Protein AF-A0A1I6KQX8-F1 (afdb_monomer_lite)

Sequence (143 aa):
MSLDVSRRFLDDGTVLVTILGFWAAVGFLFPPVGQSFATNAGTVMALLYAAIRGVALAEHAAPAYSDPTPKGVLGDNATALFAAGPWLLVAWLVVNLPWVHGEYVGQFLRLVAFAFGWTGVAIVVTYAVGIGVAALRDLGTIE

pLDDT: mean 79.09, std 9.32, range [48.16, 91.81]

Organism: NCBI:txid767519

Radius of gyration: 16.95 Å; chains: 1; bounding box: 42×32×46 Å

Foldseek 3Di:
DPPVVVVVLVVLLVVLLVLLVVLLVQLLVDPDPSVVVSNVVSLVVLLVSLLVLLLVCLVPPDQQFPDLDPVRLVVSLVVLLVSLVVLQVQLVVLQPDPQLPDDNSVSSSNSSSSSSNSSSVSSSSNNSSNNNNNSCVVVVNDD

Secondary structure (DSSP, 8-state):
--HHHHHHHHHHHHHHHHHHHHHHHHHHHSTTHHHHHHHHHHHHHHHHHHHHHHHHHHHHS----S-SSHHHHHHHHHHHHHHHHHHHHHHHHHHTSGGGGSHHHHHHHHHHHHHHHHHHHHHHHHHHHHHHHHHHHHTTS--

Structure (mmCIF, N/CA/C/O backbone):
data_AF-A0A1I6KQX8-F1
#
_entry.id   AF-A0A1I6KQX8-F1
#
loop_
_atom_site.group_PDB
_atom_site.id
_atom_site.type_symbol
_atom_site.label_atom_id
_atom_site.label_alt_id
_atom_site.label_comp_id
_atom_site.label_asym_id
_atom_site.label_entity_id
_atom_site.label_seq_id
_atom_site.pdbx_PDB_ins_code
_atom_site.Cartn_x
_atom_site.Cartn_y
_atom_site.Cartn_z
_atom_site.occupancy
_atom_site.B_iso_or_equiv
_atom_site.auth_seq_id
_atom_site.auth_comp_id
_atom_site.auth_asym_id
_atom_site.auth_atom_id
_atom_site.pdbx_PDB_model_num
ATOM 1 N N . MET A 1 1 ? -5.006 -17.059 10.527 1.00 48.16 1 MET A N 1
ATOM 2 C CA . MET A 1 1 ? -5.819 -16.179 9.657 1.00 48.16 1 MET A CA 1
ATOM 3 C C . MET A 1 1 ? -6.926 -17.021 9.049 1.00 48.16 1 MET A C 1
ATOM 5 O O . MET A 1 1 ? -6.615 -18.115 8.592 1.00 48.16 1 MET A O 1
ATOM 9 N N . SER A 1 2 ? -8.189 -16.586 9.095 1.00 50.78 2 SER A N 1
ATOM 10 C CA . SER A 1 2 ? -9.256 -17.292 8.371 1.00 50.78 2 SER A CA 1
ATOM 11 C C . SER A 1 2 ? -9.050 -17.135 6.858 1.00 50.78 2 SER A C 1
ATOM 13 O O . SER A 1 2 ? -8.453 -16.153 6.412 1.00 50.78 2 SER A O 1
ATOM 15 N N . LEU A 1 3 ? -9.532 -18.097 6.066 1.00 58.47 3 LEU A N 1
ATOM 16 C CA . LEU A 1 3 ? -9.425 -18.072 4.598 1.00 58.47 3 LEU A CA 1
ATOM 17 C C . LEU A 1 3 ? -10.030 -16.795 3.983 1.00 58.47 3 LEU A C 1
ATOM 19 O O . LEU A 1 3 ? -9.531 -16.304 2.972 1.00 58.47 3 LEU A O 1
ATOM 23 N N . ASP A 1 4 ? -11.043 -16.215 4.631 1.00 62.56 4 ASP A N 1
ATOM 24 C CA . ASP A 1 4 ? -11.684 -14.970 4.199 1.00 62.56 4 ASP A CA 1
ATOM 25 C C . ASP A 1 4 ? -10.761 -13.751 4.308 1.00 62.56 4 ASP A C 1
ATOM 27 O O . ASP A 1 4 ? -10.785 -12.878 3.439 1.00 62.56 4 ASP A O 1
ATOM 31 N N . VAL A 1 5 ? -9.907 -13.701 5.337 1.00 63.69 5 VAL A N 1
ATOM 32 C CA . VAL A 1 5 ? -8.928 -12.616 5.516 1.00 63.69 5 VAL A CA 1
ATOM 33 C C . VAL A 1 5 ? -7.842 -12.706 4.450 1.00 63.69 5 VAL A C 1
ATOM 35 O O . VAL A 1 5 ? -7.499 -11.700 3.836 1.00 63.69 5 VAL A O 1
ATOM 38 N N . SER A 1 6 ? -7.346 -13.913 4.164 1.00 66.62 6 SER A N 1
ATOM 39 C CA . SER A 1 6 ? -6.345 -14.124 3.113 1.00 66.62 6 SER A CA 1
ATOM 40 C C . SER A 1 6 ? -6.881 -13.788 1.719 1.00 66.62 6 SER A C 1
ATOM 42 O O . SER A 1 6 ? -6.155 -13.217 0.910 1.00 66.62 6 SER A O 1
ATOM 44 N N . ARG A 1 7 ? -8.153 -14.091 1.435 1.00 73.31 7 ARG A N 1
ATOM 45 C CA . ARG A 1 7 ? -8.782 -13.750 0.153 1.00 73.31 7 ARG A CA 1
ATOM 46 C C . ARG A 1 7 ? -8.958 -12.243 -0.017 1.00 73.31 7 ARG A C 1
ATOM 48 O O . ARG A 1 7 ? -8.521 -11.705 -1.026 1.00 73.31 7 ARG A O 1
ATOM 55 N N . ARG A 1 8 ? -9.498 -11.553 0.995 1.00 71.94 8 ARG A N 1
ATOM 56 C CA . ARG A 1 8 ? -9.627 -10.082 0.983 1.00 71.94 8 ARG A CA 1
ATOM 57 C C . ARG A 1 8 ? -8.274 -9.397 0.830 1.00 71.94 8 ARG A C 1
ATOM 59 O O . ARG A 1 8 ? -8.145 -8.461 0.054 1.00 71.94 8 ARG A O 1
ATOM 66 N N . PHE A 1 9 ? -7.259 -9.913 1.518 1.00 71.38 9 PHE A N 1
ATOM 67 C CA . PHE A 1 9 ? -5.891 -9.427 1.412 1.00 71.38 9 PHE A CA 1
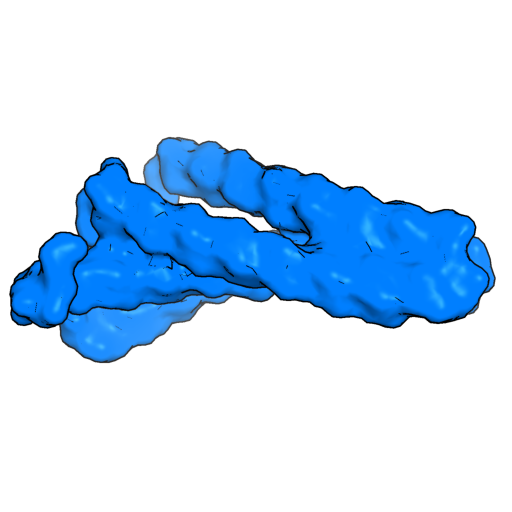ATOM 68 C C . PHE A 1 9 ? -5.337 -9.515 -0.020 1.00 71.38 9 PHE A C 1
ATOM 70 O O . PHE A 1 9 ? -4.713 -8.570 -0.503 1.00 71.38 9 PHE A O 1
ATOM 77 N N . LEU A 1 10 ? -5.575 -10.634 -0.708 1.00 77.50 10 LEU A N 1
ATOM 78 C CA . LEU A 1 10 ? -5.159 -10.813 -2.100 1.00 77.50 10 LEU A CA 1
ATOM 79 C C . LEU A 1 10 ? -5.956 -9.924 -3.058 1.00 77.50 10 LEU A C 1
ATOM 81 O O . LEU A 1 10 ? -5.362 -9.349 -3.970 1.00 77.50 10 LEU A O 1
ATOM 85 N N . ASP A 1 11 ? -7.262 -9.774 -2.842 1.00 82.88 11 ASP A N 1
ATOM 86 C CA . ASP A 1 11 ? -8.120 -8.921 -3.670 1.00 82.88 11 ASP A CA 1
ATOM 87 C C . ASP A 1 11 ? -7.697 -7.445 -3.554 1.00 82.88 11 ASP A C 1
ATOM 89 O O . ASP A 1 11 ? -7.446 -6.786 -4.566 1.00 82.88 11 ASP A O 1
ATOM 93 N N . ASP A 1 12 ? -7.517 -6.943 -2.327 1.00 80.00 12 ASP A N 1
ATOM 94 C CA . ASP A 1 12 ? -7.089 -5.563 -2.074 1.00 80.00 12 ASP A CA 1
ATOM 95 C C . ASP A 1 12 ? -5.666 -5.311 -2.613 1.00 80.00 12 ASP A C 1
ATOM 97 O O . ASP A 1 12 ? -5.412 -4.291 -3.260 1.00 80.00 12 ASP A O 1
ATOM 101 N N . GLY A 1 13 ? -4.748 -6.267 -2.425 1.00 79.19 13 GLY A N 1
ATOM 102 C CA . GLY A 1 13 ? -3.397 -6.201 -2.984 1.00 79.19 13 GLY A CA 1
ATOM 103 C C . GLY A 1 13 ? -3.381 -6.197 -4.515 1.00 79.19 13 GLY A C 1
ATOM 104 O O . GLY A 1 13 ? -2.623 -5.444 -5.122 1.00 79.19 13 GLY A O 1
ATOM 105 N N . THR A 1 14 ? -4.261 -6.968 -5.159 1.00 84.06 14 THR A N 1
ATOM 106 C CA . THR A 1 14 ? -4.373 -7.019 -6.626 1.00 84.06 14 THR A CA 1
ATOM 107 C C . THR A 1 14 ? -4.814 -5.676 -7.201 1.00 84.06 14 THR A C 1
ATOM 109 O O . THR A 1 14 ? -4.240 -5.213 -8.191 1.00 84.06 14 THR A O 1
ATOM 112 N N . VAL A 1 15 ? -5.790 -5.008 -6.576 1.00 86.88 15 VAL A N 1
ATOM 113 C CA . VAL A 1 15 ? -6.238 -3.674 -7.015 1.00 86.88 15 VAL A CA 1
ATOM 114 C C . VAL A 1 15 ? -5.111 -2.653 -6.872 1.00 86.88 15 VAL A C 1
ATOM 116 O O . VAL A 1 15 ? -4.845 -1.898 -7.806 1.00 86.88 15 VAL A O 1
ATOM 119 N N . LEU A 1 16 ? -4.394 -2.671 -5.749 1.00 87.81 16 LEU A N 1
ATOM 120 C CA . LEU A 1 16 ? -3.266 -1.773 -5.494 1.00 87.81 16 LEU A CA 1
ATOM 121 C C . LEU A 1 16 ? -2.115 -1.972 -6.489 1.00 87.81 16 LEU A C 1
ATOM 123 O O . LEU A 1 16 ? -1.638 -0.993 -7.069 1.00 87.81 16 LEU A O 1
ATOM 127 N N . VAL A 1 17 ? -1.728 -3.222 -6.762 1.00 86.81 17 VAL A N 1
ATOM 128 C CA . VAL A 1 17 ? -0.742 -3.543 -7.808 1.00 86.81 17 VAL A CA 1
ATOM 129 C C . VAL A 1 17 ? -1.226 -3.088 -9.174 1.00 86.81 17 VAL A C 1
ATOM 131 O O . VAL A 1 17 ? -0.424 -2.602 -9.963 1.00 86.81 17 VAL A O 1
ATOM 134 N N . THR A 1 18 ? -2.519 -3.211 -9.467 1.00 88.00 18 THR A N 1
ATOM 135 C CA . THR A 1 18 ? -3.081 -2.787 -10.756 1.00 88.00 18 THR A CA 1
ATOM 136 C C . THR A 1 18 ? -3.015 -1.270 -10.916 1.00 88.00 18 THR A C 1
ATOM 138 O O . THR A 1 18 ? -2.565 -0.792 -11.956 1.00 88.00 18 THR A O 1
ATOM 141 N N . ILE A 1 19 ? -3.390 -0.505 -9.883 1.00 87.94 19 ILE A N 1
ATOM 142 C CA . ILE A 1 19 ? -3.279 0.961 -9.878 1.00 87.94 19 ILE A CA 1
ATOM 143 C C . ILE A 1 19 ? -1.819 1.363 -10.097 1.00 87.94 19 ILE A C 1
ATOM 145 O O . ILE A 1 19 ? -1.507 2.109 -11.025 1.00 87.94 19 ILE A O 1
ATOM 149 N N . LEU A 1 20 ? -0.908 0.846 -9.274 1.00 88.94 20 LEU A N 1
ATOM 150 C CA . LEU A 1 20 ? 0.506 1.213 -9.339 1.00 88.94 20 LEU A CA 1
ATOM 151 C C . LEU A 1 20 ? 1.168 0.729 -10.631 1.00 88.94 20 LEU A C 1
ATOM 153 O O . LEU A 1 20 ? 1.969 1.455 -11.208 1.00 88.94 20 LEU A O 1
ATOM 157 N N . GLY A 1 21 ? 0.804 -0.457 -11.115 1.00 85.25 21 GLY A N 1
ATOM 158 C CA . GLY A 1 21 ? 1.278 -1.038 -12.366 1.00 85.25 21 GLY A CA 1
ATOM 159 C C . GLY A 1 21 ? 0.830 -0.243 -13.589 1.00 85.25 21 GLY A C 1
ATOM 160 O O . GLY A 1 21 ? 1.639 0.001 -14.481 1.00 85.25 21 GLY A O 1
ATOM 161 N N . PHE A 1 22 ? -0.418 0.236 -13.608 1.00 89.44 22 PHE A N 1
ATOM 162 C CA . PHE A 1 22 ? -0.914 1.131 -14.655 1.00 89.44 22 PHE A CA 1
ATOM 163 C C . PHE A 1 22 ? -0.070 2.407 -14.731 1.00 89.44 22 PHE A C 1
ATOM 165 O O . PHE A 1 22 ? 0.449 2.754 -15.791 1.00 89.44 22 PHE A O 1
ATOM 172 N N . TRP A 1 23 ? 0.137 3.076 -13.597 1.00 87.88 23 TRP A N 1
ATOM 173 C CA . TRP A 1 23 ? 0.926 4.306 -13.556 1.00 87.88 23 TRP A CA 1
ATOM 174 C C . TRP A 1 23 ? 2.412 4.069 -13.829 1.00 87.88 23 TRP A C 1
ATOM 176 O O . TRP A 1 23 ? 3.053 4.871 -14.504 1.00 87.88 23 TRP A O 1
ATOM 186 N N . ALA A 1 24 ? 2.958 2.943 -13.382 1.00 85.12 24 ALA A N 1
ATOM 187 C CA . ALA A 1 24 ? 4.306 2.522 -13.725 1.00 85.12 24 ALA A CA 1
ATOM 188 C C . ALA A 1 24 ? 4.467 2.319 -15.242 1.00 85.12 24 ALA A C 1
ATOM 190 O O . ALA A 1 24 ? 5.452 2.781 -15.817 1.00 85.12 24 ALA A O 1
ATOM 191 N N . ALA A 1 25 ? 3.484 1.707 -15.911 1.00 85.44 25 ALA A N 1
ATOM 192 C CA . ALA A 1 25 ? 3.478 1.543 -17.363 1.00 85.44 25 ALA A CA 1
ATOM 193 C C . ALA A 1 25 ? 3.389 2.890 -18.096 1.00 85.44 25 ALA A C 1
ATOM 195 O O . ALA A 1 25 ? 4.133 3.114 -19.048 1.00 85.44 25 ALA A O 1
ATOM 196 N N . VAL A 1 26 ? 2.553 3.823 -17.624 1.00 84.38 26 VAL A N 1
ATOM 197 C CA . VAL A 1 26 ? 2.516 5.199 -18.152 1.00 84.38 26 VAL A CA 1
ATOM 198 C C . VAL A 1 26 ? 3.888 5.865 -17.999 1.00 84.38 26 VAL A C 1
ATOM 200 O O . VAL A 1 26 ? 4.415 6.426 -18.955 1.00 84.38 26 VAL A O 1
ATOM 203 N N . GLY A 1 27 ? 4.518 5.748 -16.829 1.00 82.94 27 GLY A N 1
ATOM 204 C CA . GLY A 1 27 ? 5.852 6.299 -16.593 1.00 82.94 27 GLY A CA 1
ATOM 205 C C . GLY A 1 27 ? 6.936 5.698 -17.493 1.00 82.94 27 GLY A C 1
ATOM 206 O O . GLY A 1 27 ? 7.847 6.412 -17.904 1.00 82.94 27 GLY A O 1
ATOM 207 N N . PHE A 1 28 ? 6.820 4.410 -17.832 1.00 82.31 28 PHE A N 1
ATOM 208 C CA . PHE A 1 28 ? 7.722 3.716 -18.754 1.00 82.31 28 PHE A CA 1
ATOM 209 C C . PHE A 1 28 ? 7.561 4.177 -20.206 1.00 82.31 28 PHE A C 1
ATOM 211 O O . PHE A 1 28 ? 8.549 4.334 -20.916 1.00 82.31 28 PHE A O 1
ATOM 218 N N . LEU A 1 29 ? 6.321 4.391 -20.652 1.00 84.69 29 LEU A N 1
ATOM 219 C CA . LEU A 1 29 ? 6.015 4.751 -22.038 1.00 84.69 29 LEU A CA 1
ATOM 220 C C . LEU A 1 29 ? 6.311 6.226 -22.358 1.00 84.69 29 LEU A C 1
ATOM 222 O O . LEU A 1 29 ? 6.477 6.561 -23.529 1.00 84.69 29 LEU A O 1
ATOM 226 N N . PHE A 1 30 ? 6.403 7.099 -21.346 1.00 82.19 30 PHE A N 1
ATOM 227 C CA . PHE A 1 30 ? 6.572 8.549 -21.529 1.00 82.19 30 PHE A CA 1
ATOM 228 C C . PHE A 1 30 ? 7.743 9.168 -20.720 1.00 82.19 30 PHE A C 1
ATOM 230 O O . PHE A 1 30 ? 7.523 10.058 -19.891 1.00 82.19 30 PHE A O 1
ATOM 237 N N . PRO A 1 31 ? 9.007 8.755 -20.932 1.00 74.00 31 PRO A N 1
ATOM 238 C CA . PRO A 1 31 ? 10.160 9.342 -20.241 1.00 74.00 31 PRO A CA 1
ATOM 239 C C . PRO A 1 31 ? 10.558 10.722 -20.817 1.00 74.00 31 PRO A C 1
ATOM 241 O O . PRO A 1 31 ? 10.359 10.961 -22.008 1.00 74.00 31 PRO A O 1
ATOM 244 N N . PRO A 1 32 ? 11.161 11.647 -20.030 1.00 64.56 32 PRO A N 1
ATOM 245 C CA . PRO A 1 32 ? 11.473 11.571 -18.594 1.00 64.56 32 PRO A CA 1
ATOM 246 C C . PRO A 1 32 ? 10.454 12.283 -17.677 1.00 64.56 32 PRO A C 1
ATOM 248 O O . PRO A 1 32 ? 10.383 11.981 -16.488 1.00 64.56 32 PRO A O 1
ATOM 251 N N . VAL A 1 33 ? 9.641 13.211 -18.200 1.00 61.72 33 VAL A N 1
ATOM 252 C CA . VAL A 1 33 ? 8.667 13.985 -17.394 1.00 61.72 33 VAL A CA 1
ATOM 253 C C . VAL A 1 33 ? 7.482 13.116 -16.962 1.00 61.72 33 VAL A C 1
ATOM 255 O O . VAL A 1 33 ? 6.990 13.246 -15.839 1.00 61.72 33 VAL A O 1
ATOM 258 N N . GLY A 1 34 ? 7.061 12.180 -17.818 1.00 62.69 34 GLY A N 1
ATOM 259 C CA . GLY A 1 34 ? 5.971 11.259 -17.512 1.00 62.69 34 GLY A CA 1
ATOM 260 C C . GLY A 1 34 ? 6.328 10.259 -16.418 1.00 62.69 34 GLY A C 1
ATOM 261 O O . GLY A 1 34 ? 5.430 9.840 -15.702 1.00 62.69 34 GLY A O 1
ATOM 262 N N . GLN A 1 35 ? 7.610 9.937 -16.204 1.00 72.31 35 GLN A N 1
ATOM 263 C CA . GLN A 1 35 ? 8.005 8.971 -15.178 1.00 72.31 35 GLN A CA 1
ATOM 264 C C . GLN A 1 35 ? 7.753 9.500 -13.762 1.00 72.31 35 GLN A C 1
ATOM 266 O O . GLN A 1 35 ? 7.044 8.852 -12.998 1.00 72.31 35 GLN A O 1
ATOM 271 N N . SER A 1 36 ? 8.274 10.684 -13.424 1.00 77.50 36 SER A N 1
ATOM 272 C CA . SER A 1 36 ? 8.079 11.283 -12.093 1.00 77.50 36 SER A CA 1
ATOM 273 C C . SER A 1 36 ? 6.628 11.688 -11.839 1.00 77.50 36 SER A C 1
ATOM 275 O O . SER A 1 36 ? 6.121 11.525 -10.732 1.00 77.50 36 SER A O 1
ATOM 277 N N . PHE A 1 37 ? 5.938 12.213 -12.856 1.00 83.31 37 PHE A N 1
ATOM 278 C CA . PHE A 1 37 ? 4.520 12.542 -12.727 1.00 83.31 37 PHE A CA 1
ATOM 279 C C . PHE A 1 37 ? 3.677 11.284 -12.493 1.00 83.31 37 PHE A C 1
ATOM 281 O O . PHE A 1 37 ? 2.871 11.257 -11.564 1.00 83.31 37 PHE A O 1
ATOM 288 N N . ALA A 1 38 ? 3.885 10.232 -13.291 1.00 84.00 38 ALA A N 1
ATOM 289 C CA . ALA A 1 38 ? 3.085 9.019 -13.208 1.00 84.00 38 ALA A CA 1
ATOM 290 C C . ALA A 1 38 ? 3.321 8.254 -11.901 1.00 84.00 38 ALA A C 1
ATOM 292 O O . ALA A 1 38 ? 2.353 7.832 -11.274 1.00 84.00 38 ALA A O 1
ATOM 293 N N . THR A 1 39 ? 4.566 8.121 -11.431 1.00 82.44 39 THR A N 1
ATOM 294 C CA . THR A 1 39 ? 4.841 7.460 -10.143 1.00 82.44 39 THR A CA 1
ATOM 295 C C . THR A 1 39 ? 4.230 8.226 -8.970 1.00 82.44 39 THR A C 1
ATOM 297 O O . THR A 1 39 ? 3.628 7.605 -8.092 1.00 82.44 39 THR A O 1
ATOM 300 N N . ASN A 1 40 ? 4.291 9.561 -8.972 1.00 86.88 40 ASN A N 1
ATOM 301 C CA . ASN A 1 40 ? 3.655 10.385 -7.942 1.00 86.88 40 ASN A CA 1
ATOM 302 C C . ASN A 1 40 ? 2.125 10.274 -7.982 1.00 86.88 40 ASN A C 1
ATOM 304 O O . ASN A 1 40 ? 1.505 10.004 -6.954 1.00 86.88 40 ASN A O 1
ATOM 308 N N . ALA A 1 41 ? 1.516 10.430 -9.161 1.00 86.62 41 ALA A N 1
ATOM 309 C CA . ALA A 1 41 ? 0.070 10.315 -9.334 1.00 86.62 41 ALA A CA 1
ATOM 310 C C . ALA A 1 41 ? -0.433 8.926 -8.917 1.00 86.62 41 ALA A C 1
ATOM 312 O O . ALA A 1 41 ? -1.404 8.816 -8.168 1.00 86.62 41 ALA A O 1
ATOM 313 N N . GLY A 1 42 ? 0.272 7.869 -9.327 1.00 87.44 42 GLY A N 1
ATOM 314 C CA . GLY A 1 42 ? -0.055 6.499 -8.949 1.00 87.44 42 GLY A CA 1
ATOM 315 C C . GLY A 1 42 ? 0.079 6.230 -7.461 1.00 87.44 42 GLY A C 1
ATOM 316 O O . GLY A 1 42 ? -0.797 5.584 -6.891 1.00 87.44 42 GLY A O 1
ATOM 317 N N . THR A 1 43 ? 1.106 6.782 -6.813 1.00 89.31 43 THR A N 1
ATOM 318 C CA . THR A 1 43 ? 1.262 6.687 -5.354 1.00 89.31 43 THR A CA 1
ATOM 319 C C . THR A 1 43 ? 0.095 7.355 -4.636 1.00 89.31 43 THR A C 1
ATOM 321 O O . THR A 1 43 ? -0.521 6.744 -3.767 1.00 89.31 43 THR A O 1
ATOM 324 N N . VAL A 1 44 ? -0.263 8.583 -5.026 1.00 91.81 44 VAL A N 1
ATOM 325 C CA . VAL A 1 44 ? -1.382 9.317 -4.416 1.00 91.81 44 VAL A CA 1
ATOM 326 C C . VAL A 1 44 ? -2.697 8.567 -4.615 1.00 91.81 44 VAL A C 1
ATOM 328 O O . VAL A 1 44 ? -3.433 8.375 -3.651 1.00 91.81 44 VAL A O 1
ATOM 331 N N . MET A 1 45 ? -2.979 8.081 -5.827 1.00 90.06 45 MET A N 1
ATOM 332 C CA . MET A 1 45 ? -4.193 7.305 -6.099 1.00 90.06 45 MET A CA 1
ATOM 333 C C . MET A 1 45 ? -4.248 6.005 -5.290 1.00 90.06 45 MET A C 1
ATOM 335 O O . MET A 1 45 ? -5.297 5.674 -4.743 1.00 90.06 45 MET A O 1
ATOM 339 N N . ALA A 1 46 ? -3.133 5.277 -5.187 1.00 90.88 46 ALA A N 1
ATOM 340 C CA . ALA A 1 46 ? -3.061 4.037 -4.419 1.00 90.88 46 ALA A CA 1
ATOM 341 C C . ALA A 1 46 ? -3.279 4.280 -2.919 1.00 90.88 46 ALA A C 1
ATOM 343 O O . ALA A 1 46 ? -4.015 3.533 -2.278 1.00 90.88 46 ALA A O 1
ATOM 344 N N . LEU A 1 47 ? -2.694 5.346 -2.367 1.00 91.38 47 LEU A N 1
ATOM 345 C CA . LEU A 1 47 ? -2.880 5.723 -0.965 1.00 91.38 47 LEU A CA 1
ATOM 346 C C . LEU A 1 47 ? -4.304 6.209 -0.676 1.00 91.38 47 LEU A C 1
ATOM 348 O O . LEU A 1 47 ? -4.865 5.852 0.357 1.00 91.38 47 LEU A O 1
ATOM 352 N N . LEU A 1 48 ? -4.911 6.977 -1.585 1.00 91.19 48 LEU A N 1
ATOM 353 C CA . LEU A 1 48 ? -6.314 7.384 -1.471 1.00 91.19 48 LEU A CA 1
ATOM 354 C C . LEU A 1 48 ? -7.249 6.175 -1.520 1.00 91.19 48 LEU A C 1
ATOM 356 O O . LEU A 1 48 ? -8.135 6.059 -0.676 1.00 91.19 48 LEU A O 1
ATOM 360 N N . TYR A 1 49 ? -7.024 5.254 -2.462 1.00 91.56 49 TYR A N 1
ATOM 361 C CA . TYR A 1 49 ? -7.771 4.001 -2.531 1.00 91.56 49 TYR A CA 1
ATOM 362 C C . TYR A 1 49 ? -7.628 3.206 -1.230 1.00 91.56 49 TYR A C 1
ATOM 364 O O . TYR A 1 49 ? -8.635 2.805 -0.655 1.00 91.56 49 TYR A O 1
ATOM 372 N N . ALA A 1 50 ? -6.401 3.037 -0.730 1.00 89.94 50 ALA A N 1
ATOM 373 C CA . ALA A 1 50 ? -6.129 2.351 0.528 1.00 89.94 50 ALA A CA 1
ATOM 374 C C . ALA A 1 50 ? -6.854 2.993 1.716 1.00 89.94 50 ALA A C 1
ATOM 376 O O . ALA A 1 50 ? -7.478 2.290 2.507 1.00 89.94 50 ALA A O 1
ATOM 377 N N . ALA A 1 51 ? -6.820 4.322 1.828 1.00 89.50 51 ALA A N 1
ATOM 378 C CA . ALA A 1 51 ? -7.507 5.039 2.895 1.00 89.50 51 ALA A CA 1
ATOM 379 C C . ALA A 1 51 ? -9.027 4.830 2.826 1.00 89.50 51 ALA A C 1
ATOM 381 O O . ALA A 1 51 ? -9.625 4.396 3.806 1.00 89.50 51 ALA A O 1
ATOM 382 N N . ILE A 1 52 ? -9.645 5.060 1.662 1.00 88.88 52 ILE A N 1
ATOM 383 C CA . ILE A 1 52 ? -11.094 4.876 1.458 1.00 88.88 52 ILE A CA 1
ATOM 384 C C . ILE A 1 52 ? -11.497 3.425 1.730 1.00 88.88 52 ILE A C 1
ATOM 386 O O . ILE A 1 52 ? -12.490 3.164 2.409 1.00 88.88 52 ILE A O 1
ATOM 390 N N . ARG A 1 53 ? -10.707 2.469 1.237 1.00 87.56 53 ARG A N 1
ATOM 391 C CA . ARG A 1 53 ? -10.933 1.044 1.464 1.00 87.56 53 ARG A CA 1
ATOM 392 C C . ARG A 1 53 ? -10.820 0.688 2.942 1.00 87.56 53 ARG A C 1
ATOM 394 O O . ARG A 1 53 ? -11.641 -0.083 3.423 1.00 87.56 53 ARG A O 1
ATOM 401 N N . GLY A 1 54 ? -9.857 1.267 3.655 1.00 84.31 54 GLY A N 1
ATOM 402 C CA . GLY A 1 54 ? -9.709 1.120 5.100 1.00 84.31 54 GLY A CA 1
ATOM 403 C C . GLY A 1 54 ? -10.950 1.590 5.854 1.00 84.31 54 GLY A C 1
ATOM 404 O O . GLY A 1 54 ? -11.480 0.841 6.670 1.00 84.31 54 GLY A O 1
ATOM 405 N N . VAL A 1 55 ? -11.477 2.774 5.518 1.00 85.38 55 VAL A N 1
ATOM 406 C CA . VAL A 1 55 ? -12.738 3.283 6.095 1.00 85.38 55 VAL A CA 1
ATOM 407 C C . VAL A 1 55 ? -13.896 2.319 5.813 1.00 85.38 55 VAL A C 1
ATOM 409 O O . VAL A 1 55 ? -14.606 1.924 6.732 1.00 85.38 55 VAL A O 1
ATOM 412 N N . ALA A 1 56 ? -14.055 1.869 4.565 1.00 84.62 56 ALA A N 1
ATOM 413 C CA . ALA A 1 56 ? -15.123 0.938 4.191 1.00 84.62 56 ALA A CA 1
ATOM 414 C C . ALA A 1 56 ? -15.004 -0.427 4.898 1.00 84.62 56 ALA A C 1
ATOM 416 O O . ALA A 1 56 ? -16.006 -1.054 5.239 1.00 84.62 56 ALA A O 1
ATOM 417 N N . LEU A 1 57 ? -13.780 -0.904 5.145 1.00 78.69 57 LEU A N 1
ATOM 418 C CA . LEU A 1 57 ? -13.550 -2.119 5.925 1.00 78.69 57 LEU A CA 1
ATOM 419 C C . LEU 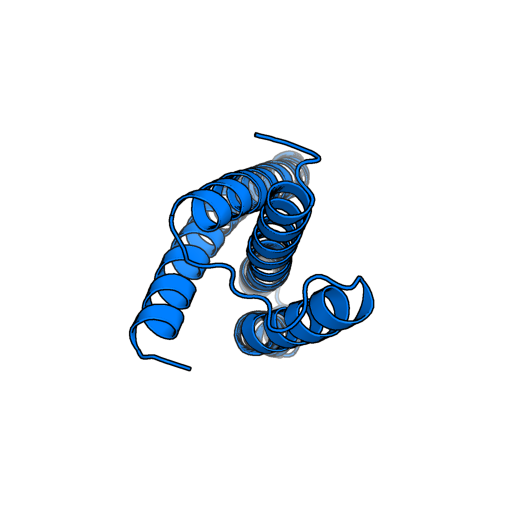A 1 57 ? -13.997 -1.943 7.378 1.00 78.69 57 LEU A C 1
ATOM 421 O O . LEU A 1 57 ? -14.597 -2.868 7.918 1.00 78.69 57 LEU A O 1
ATOM 425 N N . ALA A 1 58 ? -13.773 -0.772 7.979 1.00 76.94 58 ALA A N 1
ATOM 426 C CA . ALA A 1 58 ? -14.256 -0.467 9.326 1.00 76.94 58 ALA A CA 1
ATOM 427 C C . ALA A 1 58 ? -15.792 -0.438 9.420 1.00 76.94 58 ALA A C 1
ATOM 429 O O . ALA A 1 58 ? -16.350 -0.724 10.474 1.00 76.94 58 ALA A O 1
ATOM 430 N N . GLU A 1 59 ? -16.491 -0.121 8.325 1.00 72.00 59 GLU A N 1
ATOM 431 C CA . GLU A 1 59 ? -17.957 -0.123 8.281 1.00 72.00 59 GLU A CA 1
ATOM 432 C C . GLU A 1 59 ? -18.572 -1.521 8.186 1.00 72.00 59 GLU A C 1
ATOM 434 O O . GLU A 1 59 ? -19.723 -1.706 8.575 1.00 72.00 59 GLU A O 1
ATOM 439 N N . HIS A 1 60 ? -17.880 -2.480 7.569 1.00 66.38 60 HIS A N 1
ATOM 440 C CA . HIS A 1 60 ? -18.487 -3.751 7.139 1.00 66.38 60 HIS A CA 1
ATOM 441 C C . HIS A 1 60 ? -17.804 -4.992 7.728 1.00 66.38 60 HIS A C 1
ATOM 443 O O . HIS A 1 60 ? -18.290 -6.112 7.547 1.00 66.38 60 HIS A O 1
ATOM 449 N N . ALA A 1 61 ? -16.668 -4.832 8.405 1.00 59.84 61 ALA A N 1
ATOM 450 C CA . ALA A 1 61 ? -16.005 -5.893 9.146 1.00 59.84 61 ALA A CA 1
ATOM 451 C C . ALA A 1 61 ? -16.157 -5.642 10.650 1.00 59.84 61 ALA 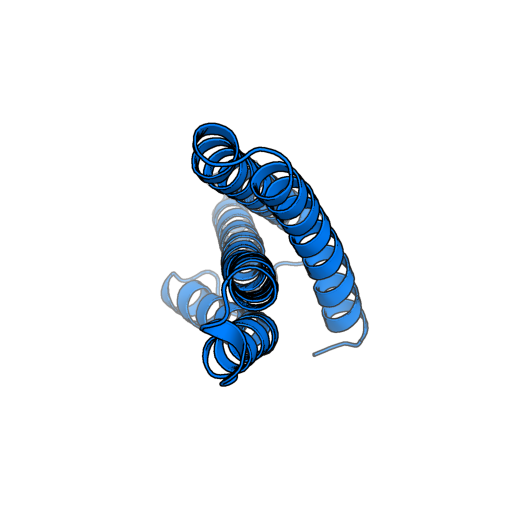A C 1
ATOM 453 O O . ALA A 1 61 ? -15.995 -4.518 11.113 1.00 59.84 61 ALA A O 1
ATOM 454 N N . ALA A 1 62 ? -16.449 -6.701 11.413 1.00 54.66 62 ALA A N 1
ATOM 455 C CA . ALA A 1 62 ? -16.358 -6.654 12.872 1.00 54.66 62 ALA A CA 1
ATOM 456 C C . ALA A 1 62 ? -14.967 -6.132 13.286 1.00 54.66 62 ALA A C 1
ATOM 458 O O . ALA A 1 62 ? -13.999 -6.442 12.578 1.00 54.66 62 ALA A O 1
ATOM 459 N N . PRO A 1 63 ? -14.853 -5.356 14.384 1.00 53.00 63 PRO A N 1
ATOM 460 C CA . PRO A 1 63 ? -13.615 -4.680 14.751 1.00 53.00 63 PRO A CA 1
ATOM 461 C C . PRO A 1 63 ? -12.458 -5.678 14.778 1.00 53.00 63 PRO A C 1
ATOM 463 O O . PRO A 1 63 ? -12.435 -6.628 15.557 1.00 53.00 63 PRO A O 1
ATOM 466 N N . ALA A 1 64 ? -11.513 -5.478 13.859 1.00 58.31 64 ALA A N 1
ATOM 467 C CA . ALA A 1 64 ? -10.339 -6.325 13.690 1.00 58.31 64 ALA A CA 1
ATOM 468 C C . ALA A 1 64 ? -9.209 -5.931 14.654 1.00 58.31 64 ALA A C 1
ATOM 470 O O . ALA A 1 64 ? -8.039 -6.133 14.334 1.00 58.31 64 ALA A O 1
ATOM 471 N N . TYR A 1 65 ? -9.552 -5.338 15.800 1.00 63.97 65 TYR A N 1
ATOM 472 C CA . TYR A 1 65 ? -8.612 -5.107 16.884 1.00 63.97 65 TYR A CA 1
ATOM 473 C C . TYR A 1 65 ? -8.996 -5.923 18.106 1.00 63.97 65 TYR A C 1
ATOM 475 O O . TYR A 1 65 ? -10.165 -6.090 18.452 1.00 63.97 65 TYR A O 1
ATOM 483 N N . SER A 1 66 ? -7.965 -6.442 18.749 1.00 66.81 66 SER A N 1
ATOM 484 C CA . SER A 1 66 ? -8.061 -7.240 19.964 1.00 66.81 66 SER A CA 1
ATOM 485 C C . SER A 1 66 ? -8.319 -6.383 21.206 1.00 66.81 66 SER A C 1
ATOM 487 O O . SER A 1 66 ? -8.956 -6.852 22.148 1.00 66.81 66 SER A O 1
ATOM 489 N N . ASP A 1 67 ? -7.853 -5.131 21.197 1.00 70.94 67 ASP A N 1
ATOM 490 C CA . ASP A 1 67 ? -8.003 -4.169 22.288 1.00 70.94 67 ASP A CA 1
ATOM 491 C C . ASP A 1 67 ? -8.099 -2.725 21.729 1.00 70.94 67 ASP A C 1
ATOM 493 O O . ASP A 1 67 ? -7.199 -2.305 20.995 1.00 70.94 67 ASP A O 1
ATOM 497 N N . PRO A 1 68 ? -9.158 -1.951 22.058 1.00 68.31 68 PRO A N 1
ATOM 498 C CA . PRO A 1 68 ? -9.325 -0.562 21.614 1.00 68.31 68 PRO A CA 1
ATOM 499 C C . PRO A 1 68 ? -8.321 0.421 22.236 1.00 68.31 68 PRO A C 1
ATOM 501 O O . PRO A 1 68 ? -8.317 1.603 21.884 1.00 68.31 68 PRO A O 1
ATOM 504 N N . THR A 1 69 ? -7.464 -0.004 23.172 1.00 75.25 69 THR A N 1
ATOM 505 C CA . THR A 1 69 ? -6.399 0.873 23.668 1.00 75.25 69 THR A CA 1
ATOM 506 C C . THR A 1 69 ? -5.389 1.212 22.561 1.00 75.25 69 THR A C 1
ATOM 508 O O . THR A 1 69 ? -5.136 0.400 21.668 1.00 75.25 69 THR A O 1
ATOM 511 N N . PRO A 1 70 ? -4.694 2.368 22.643 1.00 71.31 70 PRO A N 1
ATOM 512 C CA . PRO A 1 70 ? -3.636 2.711 21.690 1.00 71.31 70 PRO A CA 1
ATOM 513 C C . PRO A 1 70 ? -2.559 1.626 21.548 1.00 71.31 70 PRO A C 1
ATOM 515 O O . PRO A 1 70 ? -1.972 1.476 20.480 1.00 71.31 70 PRO A O 1
ATOM 518 N N . LYS A 1 71 ? -2.301 0.854 22.615 1.00 73.38 71 LYS A N 1
ATOM 519 C CA . LYS A 1 71 ? -1.344 -0.261 22.601 1.00 73.38 71 LYS A CA 1
ATOM 520 C C . LYS A 1 71 ? -1.867 -1.463 21.812 1.00 73.38 71 LYS A C 1
ATOM 522 O O . LYS A 1 71 ? -1.090 -2.036 21.054 1.00 73.38 71 LYS A O 1
ATOM 527 N N . GLY A 1 72 ? -3.145 -1.813 21.970 1.00 70.44 72 GLY A N 1
ATOM 528 C CA . GLY A 1 72 ? -3.799 -2.865 21.187 1.00 70.44 72 GLY A CA 1
ATOM 529 C C . GLY A 1 72 ? -3.800 -2.538 19.697 1.00 70.44 72 GLY A C 1
ATOM 530 O O . GLY A 1 72 ? -3.274 -3.302 18.892 1.00 70.44 72 GLY A O 1
ATOM 531 N N . VAL A 1 73 ? -4.223 -1.319 19.356 1.00 70.12 73 VAL A N 1
ATOM 532 C CA . VAL A 1 73 ? -4.188 -0.784 17.984 1.00 70.12 73 VAL A CA 1
ATOM 533 C C . VAL A 1 73 ? -2.776 -0.823 17.384 1.00 70.12 73 VAL A C 1
ATOM 535 O O . VAL A 1 73 ? -2.600 -1.198 16.226 1.00 70.12 73 VAL A O 1
ATOM 538 N N . LEU A 1 74 ? -1.743 -0.477 18.161 1.00 73.56 74 LEU A N 1
ATOM 539 C CA . LEU A 1 74 ? -0.342 -0.582 17.731 1.00 73.56 74 LEU A CA 1
ATOM 540 C C . LEU A 1 74 ? 0.094 -2.033 17.472 1.00 73.56 74 LEU A C 1
ATOM 542 O O . LEU A 1 74 ? 0.807 -2.283 16.499 1.00 73.56 74 LEU A O 1
ATOM 546 N N . GLY A 1 75 ? -0.328 -2.982 18.311 1.00 74.44 75 GLY A N 1
ATOM 547 C CA . GLY A 1 75 ? -0.040 -4.409 18.134 1.00 74.44 75 GLY A CA 1
ATOM 548 C C . GLY A 1 75 ? -0.699 -4.994 16.882 1.00 74.44 75 GLY A C 1
ATOM 549 O O . GLY A 1 75 ? -0.060 -5.710 16.108 1.00 74.44 75 GLY A O 1
ATOM 550 N N . ASP A 1 76 ? -1.946 -4.618 16.621 1.00 72.62 76 ASP A N 1
ATOM 551 C CA . ASP A 1 76 ? -2.688 -5.085 15.449 1.00 72.62 76 ASP A CA 1
ATOM 552 C C . ASP A 1 76 ? -2.171 -4.425 14.154 1.00 72.62 76 ASP A C 1
ATOM 554 O O . ASP A 1 76 ? -2.019 -5.091 13.125 1.00 72.62 76 ASP A O 1
ATOM 558 N N . ASN A 1 77 ? -1.724 -3.166 14.220 1.00 72.56 77 ASN A N 1
ATOM 559 C CA . ASN A 1 77 ? -0.992 -2.513 13.128 1.00 72.56 77 ASN A CA 1
ATOM 560 C C . ASN A 1 77 ? 0.365 -3.170 12.836 1.00 72.56 77 ASN A C 1
ATOM 562 O O . ASN A 1 77 ? 0.761 -3.278 11.673 1.00 72.56 77 ASN A O 1
ATOM 566 N N . ALA A 1 78 ? 1.076 -3.662 13.854 1.00 75.06 78 ALA A N 1
ATOM 567 C CA . ALA A 1 78 ? 2.296 -4.439 13.635 1.00 75.06 78 ALA A CA 1
ATOM 568 C C . ALA A 1 78 ? 2.001 -5.749 12.879 1.00 75.06 78 ALA A C 1
ATOM 570 O O . ALA A 1 78 ? 2.796 -6.181 12.044 1.00 75.06 78 ALA A O 1
ATOM 571 N N . THR A 1 79 ? 0.825 -6.342 13.091 1.00 73.88 79 THR A N 1
ATOM 572 C CA . THR A 1 79 ? 0.364 -7.519 12.339 1.00 73.88 79 THR A CA 1
ATOM 573 C C . THR A 1 79 ? 0.048 -7.179 10.879 1.00 73.88 79 THR A C 1
ATOM 575 O O . THR A 1 79 ? 0.395 -7.946 9.978 1.00 73.88 79 THR A O 1
ATOM 578 N N . ALA A 1 80 ? -0.519 -6.002 10.601 1.00 69.69 80 ALA A N 1
ATOM 579 C CA . ALA A 1 80 ? -0.676 -5.511 9.229 1.00 69.69 80 ALA A CA 1
ATOM 580 C C . ALA A 1 80 ? 0.678 -5.334 8.513 1.00 69.69 80 ALA A C 1
ATOM 582 O O . ALA A 1 80 ? 0.788 -5.587 7.311 1.00 69.69 80 ALA A O 1
ATOM 583 N N . LEU A 1 81 ? 1.735 -4.986 9.255 1.00 72.56 81 LEU A N 1
ATOM 584 C CA . LEU A 1 81 ? 3.102 -4.928 8.734 1.00 72.56 81 LEU A CA 1
ATOM 585 C C . LEU A 1 81 ? 3.602 -6.307 8.271 1.00 72.56 81 LEU A C 1
ATOM 587 O O . LEU A 1 81 ? 4.227 -6.417 7.217 1.00 72.56 81 LEU A O 1
ATOM 591 N N . PHE A 1 82 ? 3.279 -7.371 9.015 1.00 74.62 82 PHE A N 1
ATOM 592 C CA . PHE A 1 82 ? 3.559 -8.746 8.588 1.00 74.62 82 PHE A CA 1
ATOM 593 C C . PHE A 1 82 ? 2.795 -9.114 7.318 1.00 74.62 82 PHE A C 1
ATOM 595 O O . PHE A 1 82 ? 3.356 -9.757 6.431 1.00 74.62 82 PHE A O 1
ATOM 602 N N . ALA A 1 83 ? 1.543 -8.669 7.201 1.00 69.31 83 ALA A N 1
ATOM 603 C CA . ALA A 1 83 ? 0.746 -8.889 6.005 1.00 69.31 83 ALA A CA 1
ATOM 604 C C . ALA A 1 83 ? 1.370 -8.191 4.783 1.00 69.31 83 ALA A C 1
ATOM 606 O O . ALA A 1 83 ? 1.414 -8.775 3.710 1.00 69.31 83 ALA A O 1
ATOM 607 N N . ALA A 1 84 ? 1.964 -7.005 4.934 1.00 79.19 84 ALA A N 1
ATOM 608 C CA . ALA A 1 84 ? 2.698 -6.329 3.858 1.00 79.19 84 ALA A CA 1
ATOM 609 C C . ALA A 1 84 ? 4.020 -7.017 3.451 1.00 79.19 84 ALA A C 1
ATOM 611 O O . ALA A 1 84 ? 4.539 -6.761 2.360 1.00 79.19 84 ALA A O 1
ATOM 612 N N . GLY A 1 85 ? 4.552 -7.904 4.296 1.00 82.56 85 GLY A N 1
ATOM 613 C CA . GLY A 1 85 ? 5.846 -8.570 4.127 1.00 82.56 85 GLY A CA 1
ATOM 614 C C . GLY A 1 85 ? 6.072 -9.222 2.756 1.00 82.56 85 GLY A C 1
ATOM 615 O O . GLY A 1 85 ? 7.092 -8.929 2.136 1.00 82.56 85 GLY A O 1
ATOM 616 N N . PRO A 1 86 ? 5.151 -10.051 2.224 1.00 86.19 86 PRO A N 1
ATOM 617 C CA . PRO A 1 86 ? 5.305 -10.673 0.909 1.00 86.19 86 PRO A CA 1
ATOM 618 C C . PRO A 1 86 ? 5.480 -9.668 -0.238 1.00 86.19 86 PRO A C 1
ATOM 620 O O . PRO A 1 86 ? 6.307 -9.887 -1.119 1.00 86.19 86 PRO A O 1
ATOM 623 N N . TRP A 1 87 ? 4.765 -8.540 -0.215 1.00 85.12 87 TRP A N 1
ATOM 624 C CA . TRP A 1 87 ? 4.859 -7.510 -1.256 1.00 85.12 87 TRP A CA 1
ATOM 625 C C . TRP A 1 87 ? 6.208 -6.790 -1.219 1.00 85.12 87 TRP A C 1
ATOM 627 O O . TRP A 1 87 ? 6.856 -6.607 -2.251 1.00 85.12 87 TRP A O 1
ATOM 637 N N . LEU A 1 88 ? 6.669 -6.456 -0.013 1.00 84.31 88 LEU A N 1
ATOM 638 C CA . LEU A 1 88 ? 7.983 -5.855 0.207 1.00 84.31 88 LEU A CA 1
ATOM 639 C C . LEU A 1 88 ? 9.117 -6.829 -0.133 1.00 84.31 88 LEU A C 1
ATOM 641 O O . LEU A 1 88 ? 10.125 -6.413 -0.699 1.00 84.31 88 LEU A O 1
ATOM 645 N N . LEU A 1 89 ? 8.946 -8.121 0.156 1.00 87.12 89 LEU A N 1
ATOM 646 C CA . LEU A 1 89 ? 9.912 -9.161 -0.189 1.00 87.12 89 LEU A CA 1
ATOM 647 C C . LEU A 1 89 ? 10.057 -9.301 -1.705 1.00 87.12 89 LEU A C 1
ATOM 649 O O . LEU A 1 89 ? 11.180 -9.375 -2.197 1.00 87.12 89 LEU A O 1
ATOM 653 N N . VAL A 1 90 ? 8.947 -9.292 -2.451 1.00 86.62 90 VAL A N 1
ATOM 654 C CA . VAL A 1 90 ? 8.988 -9.305 -3.921 1.00 86.62 90 VAL A CA 1
ATOM 655 C C . VAL A 1 90 ? 9.698 -8.060 -4.441 1.00 86.62 90 VAL A C 1
ATOM 657 O O . VAL A 1 90 ? 10.599 -8.183 -5.267 1.00 86.62 90 VAL A O 1
ATOM 660 N N . ALA A 1 91 ? 9.363 -6.874 -3.926 1.00 86.69 91 ALA A N 1
ATOM 661 C CA . ALA A 1 91 ? 10.040 -5.638 -4.310 1.00 86.69 91 ALA A CA 1
ATOM 662 C C . ALA A 1 91 ? 11.553 -5.708 -4.052 1.00 86.69 91 ALA A C 1
ATOM 664 O O . ALA A 1 91 ? 12.352 -5.395 -4.934 1.00 86.69 91 ALA A O 1
ATOM 665 N N . TRP A 1 92 ? 11.951 -6.177 -2.868 1.00 86.56 92 TRP A N 1
ATOM 666 C CA . TRP A 1 92 ? 13.350 -6.351 -2.493 1.00 86.56 92 TRP A CA 1
ATOM 667 C C . TRP A 1 92 ? 14.066 -7.346 -3.408 1.00 86.56 92 TRP A C 1
ATOM 669 O O . TRP A 1 92 ? 15.155 -7.052 -3.900 1.00 86.56 92 TRP A O 1
ATOM 679 N N . LEU A 1 93 ? 13.448 -8.495 -3.687 1.00 87.44 93 LEU A N 1
ATOM 680 C CA . LEU A 1 93 ? 14.026 -9.523 -4.545 1.00 87.44 93 LEU A CA 1
ATOM 681 C C . LEU A 1 93 ? 14.231 -8.985 -5.960 1.00 87.44 93 LEU A C 1
ATOM 683 O O . LEU A 1 93 ? 15.314 -9.150 -6.512 1.00 87.44 93 LEU A O 1
ATOM 687 N N . VAL A 1 94 ? 13.242 -8.263 -6.498 1.00 85.31 94 VAL A N 1
ATOM 688 C CA . VAL A 1 94 ? 13.332 -7.629 -7.816 1.00 85.31 94 VAL A CA 1
ATOM 689 C C . VAL A 1 94 ? 14.490 -6.639 -7.874 1.00 85.31 94 VAL A C 1
ATOM 691 O O . VAL A 1 94 ? 15.243 -6.719 -8.830 1.00 85.31 94 VAL A O 1
ATOM 694 N N . VAL A 1 95 ? 14.691 -5.767 -6.875 1.00 83.62 95 VAL A N 1
ATOM 695 C CA . VAL A 1 95 ? 15.792 -4.771 -6.863 1.00 83.62 95 VAL A CA 1
ATOM 696 C C . VAL A 1 95 ? 17.178 -5.415 -6.777 1.00 83.62 95 VAL A C 1
ATOM 698 O O . VAL A 1 95 ? 18.138 -4.867 -7.316 1.00 83.62 95 VAL A O 1
ATOM 701 N N . ASN A 1 96 ? 17.293 -6.574 -6.130 1.00 82.69 96 ASN A N 1
ATOM 702 C CA . ASN A 1 96 ? 18.567 -7.276 -5.959 1.00 82.69 96 ASN A CA 1
ATOM 703 C C . ASN A 1 96 ? 18.931 -8.190 -7.142 1.00 82.69 96 ASN A C 1
ATOM 705 O O . ASN A 1 96 ? 19.996 -8.810 -7.130 1.00 82.69 96 ASN A O 1
ATOM 709 N N . LEU A 1 97 ? 18.089 -8.282 -8.179 1.00 82.12 97 LEU A N 1
ATOM 710 C CA . LEU A 1 97 ? 18.433 -9.050 -9.372 1.00 82.12 97 LEU A CA 1
ATOM 711 C C . LEU A 1 97 ? 19.591 -8.374 -10.132 1.00 82.12 97 LEU A C 1
ATOM 713 O O . LEU A 1 97 ? 19.549 -7.165 -10.376 1.00 82.12 97 LEU A O 1
ATOM 717 N N . PRO A 1 98 ? 20.596 -9.133 -10.613 1.00 74.81 98 PRO A N 1
ATOM 718 C CA . PRO A 1 98 ? 21.745 -8.549 -11.310 1.00 74.81 98 PRO A CA 1
ATOM 719 C C . PRO A 1 98 ? 21.335 -7.748 -12.559 1.00 74.81 98 PRO A C 1
ATOM 721 O O . PRO A 1 98 ? 21.986 -6.775 -12.932 1.00 74.81 98 PRO A O 1
ATOM 724 N N . TRP A 1 99 ? 20.211 -8.121 -13.180 1.00 73.12 99 TRP A N 1
ATOM 725 C CA . TRP A 1 99 ? 19.718 -7.570 -14.446 1.00 73.12 99 TRP A CA 1
ATOM 726 C C . TRP A 1 99 ? 19.015 -6.206 -14.284 1.00 73.12 99 TRP A C 1
ATOM 728 O O . TRP A 1 99 ? 18.723 -5.540 -15.274 1.00 73.12 99 TRP A O 1
ATOM 738 N N . VAL A 1 100 ? 18.806 -5.743 -13.044 1.00 66.75 100 VAL A N 1
ATOM 739 C CA . VAL A 1 100 ? 18.208 -4.432 -12.690 1.00 66.75 100 VAL A CA 1
ATOM 740 C C . VAL A 1 100 ? 19.070 -3.237 -13.113 1.00 66.75 100 VAL A C 1
ATOM 742 O O . VAL A 1 100 ? 18.616 -2.088 -13.114 1.00 66.75 100 VAL A O 1
ATOM 745 N N . HIS A 1 101 ? 20.325 -3.497 -13.474 1.00 66.81 101 HIS A N 1
ATOM 746 C CA . HIS A 1 101 ? 21.301 -2.485 -13.865 1.00 66.81 101 HIS A CA 1
ATOM 747 C C . HIS A 1 101 ? 21.405 -2.297 -15.390 1.00 66.81 101 HIS A C 1
ATOM 749 O O . HIS A 1 101 ? 22.139 -1.419 -15.830 1.00 66.81 101 HIS A O 1
ATOM 755 N N . GLY A 1 102 ? 20.681 -3.084 -16.199 1.00 70.50 102 GLY A N 1
ATOM 756 C CA . GLY A 1 102 ? 20.586 -2.869 -17.651 1.00 70.50 102 GLY A CA 1
ATOM 757 C C . GLY A 1 102 ? 19.630 -1.724 -18.016 1.00 70.50 102 GLY A C 1
ATOM 758 O O . GLY A 1 102 ? 18.692 -1.460 -17.272 1.00 70.50 102 GLY A O 1
ATOM 759 N N . GLU A 1 103 ? 19.822 -1.063 -19.165 1.00 68.50 103 GLU A N 1
ATOM 760 C CA . GLU A 1 103 ? 19.036 0.130 -19.548 1.00 68.50 103 GLU A CA 1
ATOM 761 C C . GLU A 1 103 ? 17.521 -0.127 -19.612 1.00 68.50 103 GLU A C 1
ATOM 763 O O . GLU A 1 103 ? 16.766 0.466 -18.848 1.00 68.50 103 GLU A O 1
ATOM 768 N N . TYR A 1 104 ? 17.060 -1.042 -20.470 1.00 71.44 104 TYR A N 1
ATOM 769 C CA . TYR A 1 104 ? 15.620 -1.271 -20.662 1.00 71.44 104 TYR A CA 1
ATOM 770 C C . TYR A 1 104 ? 15.033 -2.252 -19.643 1.00 71.44 104 TYR A C 1
ATOM 772 O O . TYR A 1 104 ? 14.019 -1.975 -19.000 1.00 71.44 104 TYR A O 1
ATOM 780 N N . VAL A 1 105 ? 15.700 -3.395 -19.454 1.00 76.25 105 VAL A N 1
ATOM 781 C CA . VAL A 1 105 ? 15.266 -4.430 -18.501 1.00 76.25 105 VAL A CA 1
ATOM 782 C C . VAL A 1 105 ? 15.329 -3.899 -17.068 1.00 76.25 105 VAL A C 1
ATOM 784 O O . VAL A 1 105 ? 14.418 -4.142 -16.280 1.00 76.25 105 VAL A O 1
ATOM 787 N N . GLY A 1 106 ? 16.351 -3.112 -16.730 1.00 79.62 106 GLY A N 1
ATOM 788 C CA . GLY A 1 106 ? 16.498 -2.551 -15.394 1.00 79.62 106 GLY A CA 1
ATOM 789 C C . GLY A 1 106 ? 15.486 -1.461 -15.071 1.00 79.62 106 GLY A C 1
ATOM 790 O O . GLY A 1 106 ? 14.947 -1.452 -13.965 1.00 79.62 106 GLY A O 1
ATOM 791 N N . GLN A 1 107 ? 15.153 -0.585 -16.024 1.00 77.44 107 GLN A N 1
ATOM 792 C CA . GLN A 1 107 ? 14.081 0.400 -15.838 1.00 77.44 107 GLN A CA 1
ATOM 793 C C . GLN A 1 107 ? 12.727 -0.271 -15.593 1.00 77.44 107 GLN A C 1
ATOM 795 O O . GLN A 1 107 ? 12.020 0.107 -14.657 1.00 77.44 107 GLN A O 1
ATOM 800 N N . PHE A 1 108 ? 12.394 -1.303 -16.371 1.00 80.38 108 PHE A N 1
ATOM 801 C CA . PHE A 1 108 ? 11.166 -2.069 -16.171 1.00 80.38 108 PHE A CA 1
ATOM 802 C C . PHE A 1 108 ? 11.138 -2.763 -14.801 1.00 80.38 108 PHE A C 1
ATOM 804 O O . PHE A 1 108 ? 10.169 -2.627 -14.056 1.00 80.38 108 PHE A O 1
ATOM 811 N N . LEU A 1 109 ? 12.219 -3.446 -14.409 1.00 82.06 109 LEU A N 1
ATOM 812 C CA . LEU A 1 109 ? 12.291 -4.121 -13.109 1.00 82.06 109 LEU A CA 1
ATOM 813 C C . LEU A 1 109 ? 12.202 -3.139 -11.929 1.00 82.06 109 LEU A C 1
ATOM 815 O O . LEU A 1 109 ? 11.557 -3.445 -10.930 1.00 82.06 109 LEU A O 1
ATOM 819 N N . ARG A 1 110 ? 12.771 -1.933 -12.040 1.00 81.94 110 ARG A N 1
ATOM 820 C CA . ARG A 1 110 ? 12.629 -0.883 -11.011 1.00 81.94 110 ARG A CA 1
ATOM 821 C C . ARG A 1 110 ? 11.185 -0.419 -10.852 1.00 81.94 110 ARG A C 1
ATOM 823 O O . ARG A 1 110 ? 10.751 -0.161 -9.734 1.00 81.94 110 ARG A O 1
ATOM 830 N N . LEU A 1 111 ? 10.440 -0.338 -11.949 1.00 83.38 111 LEU A N 1
ATOM 831 C CA . LEU A 1 111 ? 9.019 0.001 -11.938 1.00 83.38 111 LEU A CA 1
ATOM 832 C C . LEU A 1 111 ? 8.163 -1.111 -11.322 1.00 83.38 111 LEU A C 1
ATOM 834 O O . LEU A 1 111 ? 7.253 -0.826 -10.545 1.00 83.38 111 LEU A O 1
ATOM 838 N N . VAL A 1 112 ? 8.500 -2.374 -11.593 1.00 84.06 112 VAL A N 1
ATOM 839 C CA . VAL A 1 112 ? 7.890 -3.524 -10.912 1.00 84.06 112 VAL A CA 1
ATOM 840 C C . VAL A 1 112 ? 8.179 -3.463 -9.412 1.00 84.06 112 VAL A C 1
ATOM 842 O O . VAL A 1 112 ? 7.250 -3.504 -8.610 1.00 84.06 112 VAL A O 1
ATOM 845 N N . ALA A 1 113 ? 9.439 -3.284 -9.011 1.00 86.06 113 ALA A N 1
ATOM 846 C CA . ALA A 1 113 ? 9.801 -3.155 -7.601 1.00 86.06 113 ALA A CA 1
ATOM 847 C C . ALA A 1 113 ? 9.073 -1.994 -6.911 1.00 86.06 113 ALA A C 1
ATOM 849 O O . ALA A 1 113 ? 8.593 -2.150 -5.791 1.00 86.06 113 ALA A O 1
ATOM 850 N N . PHE A 1 114 ? 8.947 -0.852 -7.591 1.00 87.44 114 PHE A N 1
ATOM 851 C CA . PHE A 1 114 ? 8.169 0.287 -7.117 1.00 87.44 114 PHE A CA 1
ATOM 852 C C . PHE A 1 114 ? 6.704 -0.095 -6.870 1.00 87.44 114 PHE A C 1
ATOM 854 O O . PHE A 1 114 ? 6.188 0.168 -5.784 1.00 87.44 114 PHE A O 1
ATOM 861 N N . ALA A 1 115 ? 6.049 -0.753 -7.831 1.00 86.56 115 ALA A N 1
ATOM 862 C CA . ALA A 1 115 ? 4.647 -1.141 -7.705 1.00 86.56 115 ALA A CA 1
ATOM 863 C C . ALA A 1 115 ? 4.427 -2.123 -6.546 1.00 86.56 115 ALA A C 1
ATOM 865 O O . ALA A 1 115 ? 3.541 -1.913 -5.719 1.00 86.56 115 ALA A O 1
ATOM 866 N N . PHE A 1 116 ? 5.266 -3.152 -6.423 1.00 87.56 116 PHE A N 1
ATOM 867 C CA . PHE A 1 116 ? 5.182 -4.111 -5.318 1.00 87.56 116 PHE A CA 1
ATOM 868 C C . PHE A 1 116 ? 5.496 -3.461 -3.961 1.00 87.56 116 PHE A C 1
ATOM 870 O O . PHE A 1 116 ? 4.786 -3.700 -2.983 1.00 87.56 116 PHE A O 1
ATOM 877 N N . GLY A 1 117 ? 6.499 -2.582 -3.900 1.00 87.19 117 GLY A N 1
ATOM 878 C CA . GLY A 1 117 ? 6.884 -1.885 -2.674 1.00 87.19 117 GLY A CA 1
ATOM 879 C C . GLY A 1 117 ? 5.765 -0.986 -2.149 1.00 87.19 117 GLY A C 1
ATOM 880 O O . GLY A 1 117 ? 5.370 -1.091 -0.987 1.00 87.19 117 GLY A O 1
ATOM 881 N N . TRP A 1 118 ? 5.190 -0.158 -3.025 1.00 90.06 118 TRP A N 1
ATOM 882 C CA . TRP A 1 118 ? 4.081 0.727 -2.665 1.00 90.06 118 TRP A CA 1
ATOM 883 C C . TRP A 1 118 ? 2.765 -0.008 -2.427 1.00 90.06 118 TRP A C 1
ATOM 885 O O . TRP A 1 118 ? 1.960 0.465 -1.629 1.00 90.06 118 TRP A O 1
ATOM 895 N N . THR A 1 119 ? 2.563 -1.185 -3.024 1.00 87.38 119 THR A N 1
ATOM 896 C CA . THR A 1 119 ? 1.435 -2.063 -2.670 1.00 87.38 119 THR A CA 1
ATOM 897 C C . THR A 1 119 ? 1.538 -2.492 -1.210 1.00 87.38 119 THR A C 1
ATOM 899 O O . THR A 1 119 ? 0.560 -2.378 -0.473 1.00 87.38 119 THR A O 1
ATOM 902 N N . GLY A 1 120 ? 2.725 -2.913 -0.759 1.00 85.81 120 GLY A N 1
ATOM 903 C CA . GLY A 1 120 ? 2.962 -3.243 0.648 1.00 85.81 120 GLY A CA 1
ATOM 904 C C . GLY 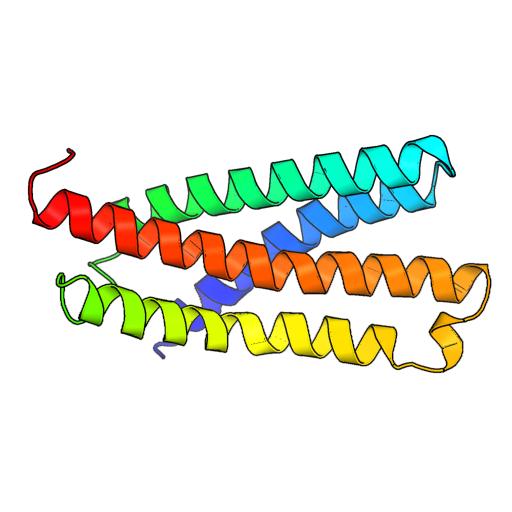A 1 120 ? 2.623 -2.073 1.576 1.00 85.81 120 GLY A C 1
ATOM 905 O O . GLY A 1 120 ? 1.891 -2.250 2.546 1.00 85.81 120 GLY A O 1
ATOM 906 N N . VAL A 1 121 ? 3.074 -0.861 1.237 1.00 88.31 121 VAL A N 1
ATOM 907 C CA . VAL A 1 121 ? 2.756 0.360 2.000 1.00 88.31 121 VAL A CA 1
ATOM 908 C C . VAL A 1 121 ? 1.250 0.639 2.023 1.00 88.31 121 VAL A C 1
ATOM 910 O O . VAL A 1 121 ? 0.681 0.871 3.087 1.00 88.31 121 VAL A O 1
ATOM 913 N N . ALA A 1 122 ? 0.586 0.592 0.871 1.00 87.44 122 ALA A N 1
ATOM 914 C CA . ALA A 1 122 ? -0.841 0.872 0.757 1.00 87.44 122 ALA A CA 1
ATOM 915 C C . ALA A 1 122 ? -1.706 -0.154 1.510 1.00 87.44 122 ALA A C 1
ATOM 917 O O . ALA A 1 122 ? -2.723 0.204 2.100 1.00 87.44 122 ALA A O 1
ATOM 918 N N . ILE A 1 123 ? -1.277 -1.412 1.586 1.00 84.81 123 ILE A N 1
ATOM 919 C CA . ILE A 1 123 ? -1.906 -2.424 2.440 1.00 84.81 123 ILE A CA 1
ATOM 920 C C . ILE A 1 123 ? -1.804 -2.024 3.913 1.00 84.81 123 ILE A C 1
ATOM 922 O O . ILE A 1 123 ? -2.824 -2.006 4.596 1.00 84.81 123 ILE A O 1
ATOM 926 N N . VAL A 1 124 ? -0.617 -1.641 4.398 1.00 86.00 124 VAL A N 1
ATOM 927 C CA . VAL A 1 124 ? -0.462 -1.167 5.787 1.00 86.00 124 VAL A CA 1
ATOM 928 C C . VAL A 1 124 ? -1.399 0.006 6.060 1.00 86.00 124 VAL A C 1
ATOM 930 O O . VAL A 1 124 ? -2.090 0.003 7.072 1.00 86.00 124 VAL A O 1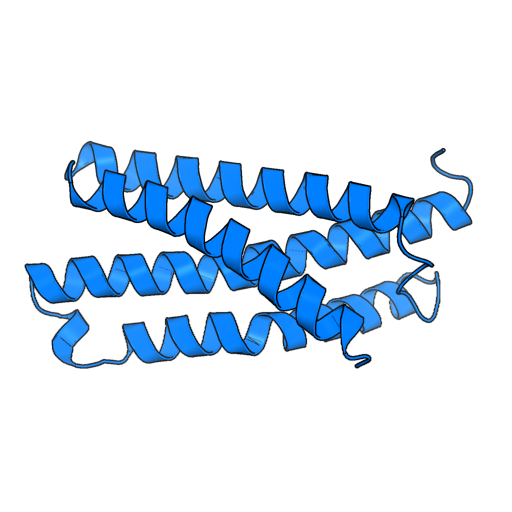
ATOM 933 N N . VAL A 1 125 ? -1.482 0.970 5.138 1.00 88.19 125 VAL A N 1
ATOM 934 C CA . VAL A 1 125 ? -2.401 2.114 5.254 1.00 88.19 125 VAL A CA 1
ATOM 935 C C . VAL A 1 125 ? -3.856 1.655 5.326 1.00 88.19 125 VAL A C 1
ATOM 937 O O . VAL A 1 125 ? -4.587 2.121 6.193 1.00 88.19 125 VAL A O 1
ATOM 940 N N . THR A 1 126 ? -4.268 0.716 4.473 1.00 86.62 126 THR A N 1
ATOM 941 C CA . THR A 1 126 ? -5.641 0.187 4.444 1.00 86.62 126 THR A CA 1
ATOM 942 C C . THR A 1 126 ? -6.044 -0.379 5.805 1.00 86.62 126 THR A C 1
ATOM 944 O O . THR A 1 126 ? -7.072 0.005 6.362 1.00 86.62 126 THR A O 1
ATOM 947 N N . TYR A 1 127 ? -5.213 -1.253 6.377 1.00 83.00 127 TYR A N 1
ATOM 948 C CA . TYR A 1 127 ? -5.509 -1.880 7.666 1.00 83.00 127 TYR A CA 1
ATOM 949 C C . TYR A 1 127 ? -5.352 -0.908 8.839 1.00 83.00 127 TYR A C 1
ATOM 951 O O . TYR A 1 127 ? -6.178 -0.935 9.746 1.00 83.00 127 TYR A O 1
ATOM 959 N N . ALA A 1 128 ? -4.368 -0.005 8.802 1.00 83.81 128 ALA A N 1
ATOM 960 C CA . ALA A 1 128 ? -4.184 0.996 9.849 1.00 83.81 128 ALA A CA 1
ATOM 961 C C . ALA A 1 128 ? -5.349 1.986 9.924 1.00 83.81 128 ALA A C 1
ATOM 963 O O . ALA A 1 128 ? -5.819 2.304 11.017 1.00 83.81 128 ALA A O 1
ATOM 964 N N . VAL A 1 129 ? -5.853 2.435 8.771 1.00 86.94 129 VAL A N 1
ATOM 965 C CA . VAL A 1 129 ? -7.053 3.275 8.703 1.00 86.94 129 VAL A CA 1
ATOM 966 C C . VAL A 1 129 ? -8.272 2.486 9.171 1.00 86.94 129 VAL A C 1
ATOM 968 O O . VAL A 1 129 ? -9.028 2.998 9.989 1.00 86.94 129 VAL A O 1
ATOM 971 N N . GLY A 1 130 ? -8.440 1.237 8.728 1.00 83.62 130 GLY A N 1
ATOM 972 C CA . GLY A 1 130 ? -9.568 0.407 9.153 1.00 83.62 130 GLY A CA 1
ATOM 973 C C . GLY A 1 130 ? -9.616 0.179 10.666 1.00 83.62 130 GLY A C 1
ATOM 974 O O . GLY A 1 130 ? -10.651 0.399 11.291 1.00 83.62 130 GLY A O 1
ATOM 975 N N . ILE A 1 131 ? -8.485 -0.187 11.274 1.00 82.25 131 ILE A N 1
ATOM 976 C CA . ILE A 1 131 ? -8.372 -0.370 12.727 1.00 82.25 131 ILE A CA 1
ATOM 977 C C . ILE A 1 131 ? -8.623 0.955 13.459 1.00 82.25 131 ILE A C 1
ATOM 979 O O . ILE A 1 131 ? -9.388 0.989 14.421 1.00 82.25 131 ILE A O 1
ATOM 983 N N . GLY A 1 132 ? -8.012 2.053 13.000 1.00 80.56 132 GLY A N 1
ATOM 984 C CA . GLY A 1 132 ? -8.153 3.366 13.631 1.00 80.56 132 GLY A CA 1
ATOM 985 C C . GLY A 1 132 ? -9.586 3.903 13.595 1.00 80.56 132 GLY A C 1
ATOM 986 O O . GLY A 1 132 ? -10.077 4.399 14.605 1.00 80.56 132 GLY A O 1
ATOM 987 N N . VAL A 1 133 ? -10.276 3.773 12.459 1.00 83.94 133 VAL A N 1
ATOM 988 C CA . VAL A 1 133 ? -11.674 4.209 12.305 1.00 83.94 133 VAL A CA 1
ATOM 989 C C . VAL A 1 133 ? -12.603 3.380 13.184 1.00 83.94 133 VAL A C 1
ATOM 991 O O . VAL A 1 133 ? -13.449 3.948 13.870 1.00 83.94 133 VAL A O 1
ATOM 994 N N . ALA A 1 134 ? -12.422 2.059 13.216 1.00 80.62 134 ALA A N 1
ATOM 995 C CA . ALA A 1 134 ? -13.226 1.193 14.070 1.00 80.62 134 ALA A CA 1
ATOM 996 C C . ALA A 1 134 ? -13.035 1.539 15.563 1.00 80.62 134 ALA A C 1
ATOM 998 O O . ALA A 1 134 ? -14.018 1.688 16.283 1.00 80.62 134 ALA A O 1
ATOM 999 N N . ALA A 1 135 ? -11.795 1.785 16.006 1.00 79.00 135 ALA A N 1
ATOM 1000 C CA . ALA A 1 135 ? -11.512 2.180 17.388 1.00 79.00 135 ALA A CA 1
ATOM 1001 C C . ALA A 1 135 ? -12.145 3.534 17.761 1.00 79.00 135 ALA A C 1
ATOM 1003 O O . ALA A 1 135 ? -12.685 3.690 18.855 1.00 79.00 135 ALA A O 1
ATOM 1004 N N . LEU A 1 136 ? -12.114 4.519 16.856 1.00 81.75 136 LEU A N 1
ATOM 1005 C CA . LEU A 1 136 ? -12.750 5.825 17.080 1.00 81.75 136 LEU A CA 1
ATOM 1006 C C . LEU A 1 136 ? -14.280 5.731 17.175 1.00 81.75 136 LEU A C 1
ATOM 1008 O O . LEU A 1 136 ? -14.884 6.479 17.949 1.00 81.75 136 LEU A O 1
ATOM 1012 N N . ARG A 1 137 ? -14.899 4.816 16.420 1.00 80.94 137 ARG A N 1
ATOM 1013 C CA . ARG A 1 137 ? -16.341 4.544 16.497 1.00 80.94 137 ARG A CA 1
ATOM 1014 C C . ARG A 1 137 ? -16.746 3.893 17.809 1.00 80.94 137 ARG A C 1
ATOM 1016 O O . ARG A 1 137 ? -17.692 4.360 18.433 1.00 80.94 137 ARG A O 1
ATOM 1023 N N . ASP A 1 138 ? -16.013 2.884 18.270 1.00 78.25 138 ASP A N 1
ATOM 1024 C CA . ASP A 1 138 ? -16.301 2.234 19.558 1.00 78.25 138 ASP A CA 1
ATOM 1025 C C . ASP A 1 138 ? -16.166 3.204 20.742 1.00 78.25 138 ASP A C 1
ATOM 1027 O O . ASP A 1 138 ? -16.879 3.087 21.739 1.00 78.25 138 ASP A O 1
ATOM 1031 N N . LEU A 1 139 ? -15.287 4.202 20.624 1.00 81.38 139 LEU A N 1
ATOM 1032 C CA . LEU A 1 139 ? -15.158 5.294 21.592 1.00 81.38 139 LEU A CA 1
ATOM 1033 C C . LEU A 1 139 ? -16.275 6.350 21.483 1.00 81.38 139 LEU A C 1
ATOM 1035 O O . LEU A 1 139 ? -16.266 7.315 22.247 1.00 81.38 139 LEU A O 1
ATOM 1039 N N . GLY A 1 140 ? -17.204 6.221 20.531 1.00 80.06 140 GLY A N 1
ATOM 1040 C CA . GLY A 1 140 ? -18.272 7.192 20.275 1.00 80.06 140 GLY A CA 1
ATOM 1041 C C . GLY A 1 140 ? -17.763 8.551 19.788 1.00 80.06 140 GLY A C 1
ATOM 1042 O O . GLY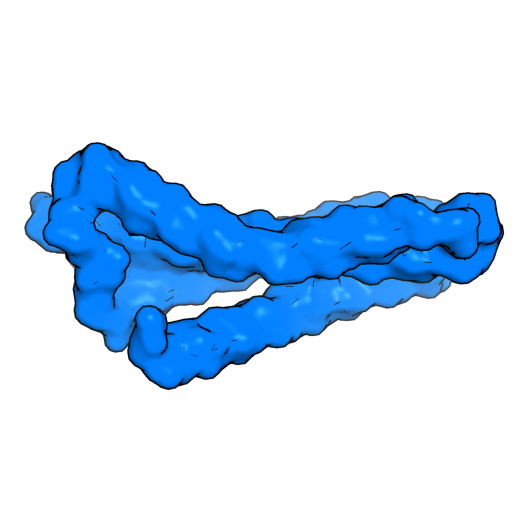 A 1 140 ? -18.442 9.559 19.959 1.00 80.06 140 GLY A O 1
ATOM 1043 N N . THR A 1 141 ? -16.545 8.607 19.235 1.00 81.62 141 THR A N 1
ATOM 1044 C CA . THR A 1 141 ? -15.923 9.864 18.782 1.00 81.62 141 THR A CA 1
ATOM 1045 C C . THR A 1 141 ? -16.402 10.269 17.386 1.00 81.62 141 THR A C 1
ATOM 1047 O O . THR A 1 141 ? -16.400 11.453 17.054 1.00 81.62 141 THR A O 1
ATOM 1050 N N . ILE A 1 142 ? -16.802 9.293 16.569 1.00 77.31 142 ILE A N 1
ATOM 1051 C CA . ILE A 1 142 ? -17.318 9.466 15.206 1.00 77.31 142 ILE A CA 1
ATOM 1052 C C . ILE A 1 142 ? -18.479 8.485 14.971 1.00 77.31 142 ILE A C 1
ATOM 1054 O O . ILE A 1 142 ? -18.511 7.432 15.610 1.00 77.31 142 ILE A O 1
ATOM 1058 N N . GLU A 1 143 ? -19.410 8.836 14.078 1.00 67.69 143 GLU A N 1
ATOM 1059 C CA . GLU A 1 143 ? -20.572 8.004 13.697 1.00 67.69 143 GLU A CA 1
ATOM 1060 C C . GLU A 1 143 ? -20.254 6.968 12.598 1.00 67.69 143 GLU A C 1
ATOM 1062 O O . GLU A 1 143 ? -19.391 7.200 11.712 1.00 67.69 143 GLU A O 1
#